Protein AF-A0A9D8JZN7-F1 (afdb_monomer_lite)

pLDDT: mean 95.32, std 3.42, range [77.5, 98.12]

Radius of gyration: 15.28 Å; chains: 1; bounding box: 33×27×39 Å

Secondary structure (DSSP, 8-state):
---HHHHHHHTT--EEEE-STTTTEEEEEEEPTTS-EEEEE-HHHHHHHHHHHHTT-EEEE--S---HHHHHHT-

Foldseek 3Di:
DDDPVVVVVVVPAQEDEAEPQVTQFVNDWDADPVRDIDTDGDPVVVVVQVVCVVVNRYYYYDYPDPHCNSVVVRD

Sequence (75 aa):
MIEPALSQLIRRIRFVAFDFDGVFTDNLVYVFEDGREAVRCSRADGIGLSKLRELGIHTVIISTETNPVVSARAR

Structure (mmCIF, N/CA/C/O backbone):
data_AF-A0A9D8JZN7-F1
#
_entry.id   AF-A0A9D8JZN7-F1
#
loop_
_atom_site.group_PDB
_atom_site.id
_atom_site.type_symbol
_atom_site.label_atom_id
_atom_site.label_alt_id
_atom_site.label_comp_id
_atom_site.label_asym_id
_atom_site.label_entity_id
_atom_site.label_seq_id
_atom_site.pdbx_PDB_ins_code
_atom_site.Cartn_x
_atom_site.Cartn_y
_atom_site.Cartn_z
_atom_site.occupancy
_atom_site.B_iso_or_equiv
_atom_site.auth_seq_id
_atom_site.auth_comp_id
_atom_site.auth_asym_id
_atom_site.auth_atom_id
_atom_site.pdbx_PDB_model_num
ATOM 1 N N . MET A 1 1 ? -4.385 18.161 17.482 1.00 77.50 1 MET A N 1
ATOM 2 C CA . MET A 1 1 ? -5.472 17.282 17.973 1.00 77.50 1 MET A CA 1
ATOM 3 C C . MET A 1 1 ? -6.457 17.067 16.837 1.00 77.50 1 MET A C 1
ATOM 5 O O . MET A 1 1 ? -6.683 18.016 16.101 1.00 77.50 1 MET A O 1
ATOM 9 N N . ILE A 1 2 ? -6.997 15.856 16.672 1.00 86.00 2 ILE A N 1
ATOM 10 C CA . ILE A 1 2 ? -8.050 15.591 15.676 1.00 86.00 2 ILE A CA 1
ATOM 11 C C . ILE A 1 2 ? -9.359 16.208 16.182 1.00 86.00 2 ILE A C 1
ATOM 13 O O . ILE A 1 2 ? -9.679 16.069 17.362 1.00 86.00 2 ILE A O 1
ATOM 17 N N . GLU A 1 3 ? -10.096 16.883 15.302 1.00 95.75 3 GLU A N 1
ATOM 18 C CA . GLU A 1 3 ? -11.404 17.462 15.616 1.00 95.75 3 GLU A CA 1
ATOM 19 C C . GLU A 1 3 ? -12.358 16.400 16.214 1.00 95.75 3 GLU A C 1
ATOM 21 O O . GLU A 1 3 ? -12.398 15.268 15.715 1.00 95.75 3 GLU A O 1
ATOM 26 N N . PRO A 1 4 ? -13.148 16.716 17.261 1.00 94.06 4 PRO A N 1
ATOM 27 C CA . PRO A 1 4 ? -14.006 15.732 17.925 1.00 94.06 4 PRO A CA 1
ATOM 28 C C . PRO A 1 4 ? -14.977 15.009 16.983 1.00 94.06 4 PRO A C 1
ATOM 30 O O . PRO A 1 4 ? -15.156 13.794 17.103 1.00 94.06 4 PRO A O 1
ATOM 33 N N . ALA A 1 5 ? -15.558 15.731 16.022 1.00 95.00 5 ALA A N 1
ATOM 34 C CA . ALA A 1 5 ? -16.468 15.165 15.030 1.00 95.00 5 ALA A CA 1
ATOM 35 C C . ALA A 1 5 ? -15.764 14.122 14.144 1.00 95.00 5 ALA A C 1
ATOM 37 O O . ALA A 1 5 ? -16.255 13.003 13.976 1.00 95.00 5 ALA A O 1
ATOM 38 N N . LEU A 1 6 ? -14.563 14.446 13.657 1.00 95.19 6 LEU A N 1
ATOM 39 C CA . LEU A 1 6 ? -13.749 13.538 12.852 1.00 95.19 6 LEU A CA 1
ATOM 40 C C . LEU A 1 6 ? -13.298 12.308 13.657 1.00 95.19 6 LEU A C 1
ATOM 42 O O . LEU A 1 6 ? -13.346 11.187 13.158 1.00 95.19 6 LEU A O 1
ATOM 46 N N . SER A 1 7 ? -12.932 12.488 14.929 1.00 95.69 7 SER A N 1
ATOM 47 C CA . SER A 1 7 ? -12.582 11.379 15.828 1.00 95.69 7 SER A CA 1
ATOM 48 C C . SER A 1 7 ? -13.742 10.392 16.004 1.00 95.69 7 SER A C 1
ATOM 50 O O . SER A 1 7 ? -13.546 9.175 15.929 1.00 95.69 7 SER A O 1
ATOM 52 N N . GLN A 1 8 ? -14.970 10.893 16.181 1.00 95.38 8 GLN A N 1
ATOM 53 C CA . GLN A 1 8 ? -16.154 10.034 16.253 1.00 95.38 8 GLN A CA 1
ATOM 54 C C . GLN A 1 8 ? -16.418 9.286 14.943 1.00 95.38 8 GLN A C 1
ATOM 56 O O . GLN A 1 8 ? -16.789 8.112 14.993 1.00 95.38 8 GLN A O 1
ATOM 61 N N . LEU A 1 9 ? -16.210 9.932 13.792 1.00 95.31 9 LEU A N 1
ATOM 62 C CA . LEU A 1 9 ? -16.374 9.300 12.485 1.00 95.31 9 LEU A CA 1
ATOM 63 C C . LEU A 1 9 ? -15.357 8.167 12.278 1.00 95.31 9 LEU A C 1
ATOM 65 O O . LEU A 1 9 ? -15.750 7.044 11.964 1.00 95.31 9 LEU A O 1
ATOM 69 N N . ILE A 1 10 ? -14.070 8.425 12.534 1.00 94.94 10 ILE A N 1
ATOM 70 C CA . ILE A 1 10 ? -12.986 7.442 12.362 1.00 94.94 10 ILE A CA 1
ATOM 71 C C . ILE A 1 10 ? -13.226 6.193 13.223 1.00 94.94 10 ILE A C 1
ATOM 73 O O . ILE A 1 10 ? -13.046 5.074 12.749 1.00 94.94 10 ILE A O 1
ATOM 77 N N . ARG A 1 11 ? -13.713 6.348 14.464 1.00 94.62 11 ARG A N 1
ATOM 78 C CA . ARG A 1 11 ? -14.020 5.216 15.368 1.00 94.62 11 ARG A CA 1
ATOM 79 C C . ARG A 1 11 ? -15.092 4.254 14.836 1.00 94.62 11 ARG A C 1
ATOM 81 O O . ARG A 1 11 ? -15.216 3.135 15.341 1.00 94.62 11 ARG A O 1
ATOM 88 N N . ARG A 1 12 ? -15.895 4.667 13.852 1.00 96.62 12 ARG A N 1
ATOM 89 C CA . ARG A 1 12 ? -16.935 3.827 13.232 1.00 96.62 12 ARG A CA 1
ATOM 90 C C . ARG A 1 12 ? -16.415 3.000 12.060 1.00 96.62 12 ARG A C 1
ATOM 92 O O . ARG A 1 12 ? -17.112 2.088 11.628 1.00 96.62 12 ARG A O 1
ATOM 99 N N . ILE A 1 13 ? -15.208 3.278 11.570 1.00 96.81 13 ILE A N 1
ATOM 100 C CA . ILE A 1 13 ? -14.616 2.542 10.454 1.00 96.81 13 ILE A CA 1
ATOM 101 C C . ILE A 1 13 ? -14.368 1.089 10.881 1.00 96.81 13 ILE A C 1
ATOM 103 O O . ILE A 1 13 ? -13.897 0.810 11.986 1.00 96.81 13 ILE A O 1
ATOM 107 N N . ARG A 1 14 ? -14.751 0.157 10.007 1.00 97.81 14 ARG A N 1
ATOM 108 C CA . ARG A 1 14 ? -14.528 -1.295 10.149 1.00 97.81 14 ARG A CA 1
ATOM 109 C C . ARG A 1 14 ? -13.826 -1.900 8.937 1.00 97.81 14 ARG A C 1
ATOM 111 O O . ARG A 1 14 ? -13.387 -3.043 8.990 1.00 97.81 14 ARG A O 1
ATOM 118 N N . PHE A 1 15 ? -13.721 -1.129 7.860 1.00 98.12 15 PHE A N 1
ATOM 119 C CA . PHE A 1 15 ? -13.143 -1.550 6.600 1.00 98.12 15 PHE A CA 1
ATOM 120 C C . PHE A 1 15 ? -12.479 -0.356 5.915 1.00 98.12 15 PHE A C 1
ATOM 122 O O . PHE A 1 15 ? -13.044 0.738 5.932 1.00 98.12 15 PHE A O 1
ATOM 129 N N . VAL A 1 16 ? -11.316 -0.565 5.301 1.00 97.81 16 VAL A N 1
ATOM 130 C CA . VAL A 1 16 ? -10.639 0.441 4.474 1.00 97.81 16 VAL A CA 1
ATOM 131 C C . VAL A 1 16 ? -10.224 -0.188 3.146 1.00 97.81 16 VAL A C 1
ATOM 133 O O . VAL A 1 16 ? -9.488 -1.173 3.126 1.00 97.81 16 VAL A O 1
ATOM 136 N N . ALA A 1 17 ? -10.698 0.386 2.043 1.00 97.56 17 ALA A N 1
ATOM 137 C CA . ALA A 1 17 ? -10.189 0.092 0.709 1.00 97.56 17 ALA A CA 1
ATOM 138 C C . ALA A 1 17 ? -9.123 1.120 0.343 1.00 97.56 17 ALA A C 1
ATOM 140 O O . ALA A 1 17 ? -9.317 2.316 0.564 1.00 97.56 17 ALA A O 1
ATOM 141 N N . PHE A 1 18 ? -8.028 0.647 -0.230 1.00 97.50 18 PHE A N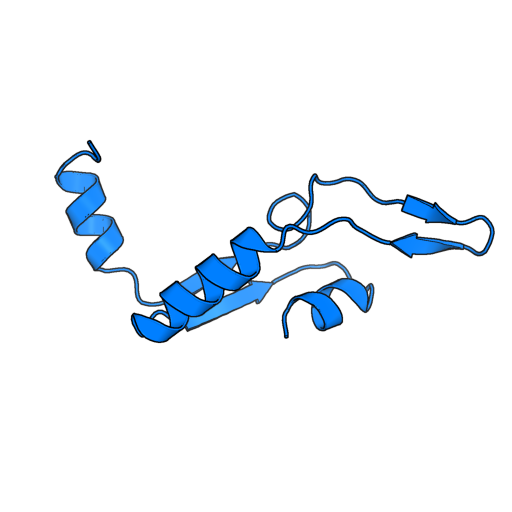 1
ATOM 142 C CA . PHE A 1 18 ? -6.935 1.475 -0.706 1.00 97.50 18 PHE A CA 1
ATOM 143 C C . PHE A 1 18 ? -6.750 1.265 -2.205 1.00 97.50 18 PHE A C 1
ATOM 145 O O . PHE A 1 18 ? -6.862 0.137 -2.687 1.00 97.50 18 PHE A O 1
ATOM 152 N N . ASP A 1 19 ? -6.420 2.340 -2.910 1.00 97.12 19 ASP A N 1
ATOM 153 C CA . ASP A 1 19 ? -5.734 2.242 -4.198 1.00 97.12 19 ASP A CA 1
ATOM 154 C C . ASP A 1 19 ? -4.277 1.775 -3.982 1.00 97.12 19 ASP A C 1
ATOM 156 O O . ASP A 1 19 ? -3.815 1.675 -2.837 1.00 97.12 19 ASP A O 1
ATOM 160 N N . PHE A 1 20 ? -3.552 1.456 -5.053 1.00 96.56 20 PHE A N 1
ATOM 161 C CA . PHE A 1 20 ? -2.141 1.088 -4.992 1.00 96.56 20 PHE A CA 1
ATOM 162 C C . PHE A 1 20 ? -1.208 2.241 -5.368 1.00 96.56 20 PHE A C 1
ATOM 164 O O . PHE A 1 20 ? -0.470 2.734 -4.506 1.00 96.56 20 PHE A O 1
ATOM 171 N N . ASP A 1 21 ? -1.234 2.670 -6.627 1.00 96.06 21 ASP A N 1
ATOM 172 C CA . ASP A 1 21 ? -0.288 3.651 -7.152 1.00 96.06 21 ASP A CA 1
ATOM 173 C C . ASP A 1 21 ? -0.623 5.063 -6.665 1.00 96.06 21 ASP A C 1
ATOM 175 O O . ASP A 1 21 ? -1.765 5.507 -6.688 1.00 96.06 21 ASP A O 1
ATOM 179 N N . GLY A 1 22 ? 0.374 5.751 -6.110 1.00 96.75 22 GLY A N 1
ATOM 180 C CA . GLY A 1 22 ? 0.171 7.033 -5.427 1.00 96.75 22 GLY A CA 1
ATOM 181 C C . GLY A 1 22 ? -0.393 6.929 -4.004 1.00 96.75 22 GLY A C 1
ATOM 182 O O . GLY A 1 22 ? -0.478 7.948 -3.317 1.00 96.75 22 GLY A O 1
ATOM 183 N N . VAL A 1 23 ? -0.731 5.721 -3.530 1.00 97.44 23 VAL A N 1
ATOM 184 C CA . VAL A 1 23 ? -1.115 5.459 -2.129 1.00 97.44 23 VAL A CA 1
ATOM 185 C C . VAL A 1 23 ? -0.022 4.695 -1.386 1.00 97.44 23 VAL A C 1
ATOM 187 O O . VAL A 1 23 ? 0.487 5.177 -0.377 1.00 97.44 23 VAL A O 1
ATOM 190 N N . PHE A 1 24 ? 0.364 3.516 -1.882 1.00 97.06 24 PHE A N 1
ATOM 191 C CA . PHE A 1 24 ? 1.476 2.723 -1.332 1.00 97.06 24 PHE A CA 1
ATOM 192 C C . PHE A 1 24 ? 2.800 2.964 -2.056 1.00 97.06 24 PHE A C 1
ATOM 194 O O . PHE A 1 24 ? 3.831 2.406 -1.664 1.00 97.06 24 PHE A O 1
ATOM 201 N N . THR A 1 25 ? 2.765 3.769 -3.113 1.00 97.12 25 THR A N 1
ATOM 202 C CA . THR A 1 25 ? 3.919 4.205 -3.893 1.00 97.12 25 THR A CA 1
ATOM 203 C C . THR A 1 25 ? 3.914 5.726 -3.972 1.00 97.12 25 THR A C 1
ATOM 205 O O . THR A 1 25 ? 2.913 6.382 -3.696 1.00 97.12 25 THR A O 1
ATOM 208 N N . ASP A 1 26 ? 5.035 6.305 -4.375 1.00 96.75 26 ASP A N 1
ATOM 209 C CA . ASP A 1 26 ? 5.158 7.730 -4.692 1.00 96.75 26 ASP A CA 1
ATOM 210 C C . ASP A 1 26 ? 4.643 8.077 -6.102 1.00 96.75 26 ASP A C 1
ATOM 212 O O . ASP A 1 26 ? 4.976 9.133 -6.638 1.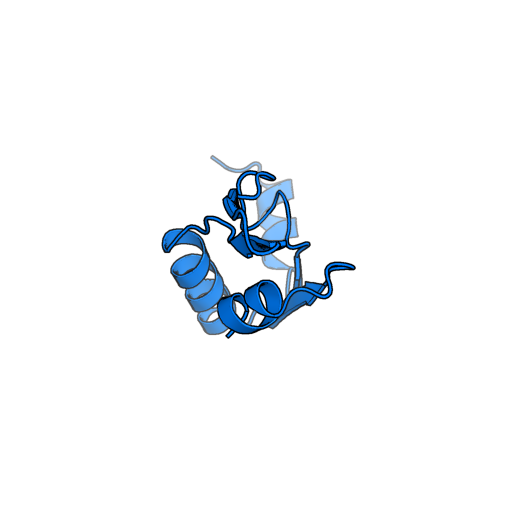00 96.75 26 ASP A O 1
ATOM 216 N N . ASN A 1 27 ? 3.815 7.203 -6.687 1.00 96.75 27 ASN A N 1
ATOM 217 C CA . ASN A 1 27 ? 3.272 7.300 -8.043 1.00 96.75 27 ASN A CA 1
ATOM 218 C C . ASN A 1 27 ? 4.342 7.308 -9.151 1.00 96.75 27 ASN A C 1
ATOM 220 O O . ASN A 1 27 ? 4.099 7.800 -10.254 1.00 96.75 27 ASN A O 1
ATOM 224 N N . LEU A 1 28 ? 5.540 6.795 -8.851 1.00 96.06 28 LEU A N 1
ATOM 225 C CA . LEU A 1 28 ? 6.639 6.644 -9.798 1.00 96.06 28 LEU A CA 1
ATOM 226 C C . LEU A 1 28 ? 6.942 5.164 -10.036 1.00 96.06 28 LEU A C 1
ATOM 228 O O . LEU A 1 28 ? 6.844 4.328 -9.133 1.00 96.06 28 LEU A O 1
ATOM 232 N N . VAL A 1 29 ? 7.385 4.866 -11.255 1.00 96.62 29 VAL A N 1
ATOM 233 C CA . VAL A 1 29 ? 7.777 3.524 -11.690 1.00 96.62 29 VAL A CA 1
ATOM 234 C C . VAL A 1 29 ? 9.218 3.564 -12.193 1.00 96.62 29 VAL A C 1
ATOM 236 O O . VAL A 1 29 ? 9.606 4.461 -12.943 1.00 96.62 29 VAL A O 1
ATOM 239 N N . TYR A 1 30 ? 10.021 2.586 -11.781 1.00 97.50 30 TYR A N 1
ATOM 240 C CA . TYR A 1 30 ? 11.316 2.301 -12.390 1.00 97.50 30 TYR A CA 1
ATOM 241 C C . TYR A 1 30 ? 11.100 1.357 -13.566 1.00 97.50 30 TYR A C 1
ATOM 243 O O . TYR A 1 30 ? 10.662 0.228 -13.356 1.00 97.50 30 TYR A O 1
ATOM 251 N N . VAL A 1 31 ? 11.436 1.803 -14.774 1.00 97.06 31 VAL A N 1
ATOM 252 C CA . VAL A 1 31 ? 11.366 0.991 -15.996 1.00 97.06 31 VAL A CA 1
ATOM 253 C C . VAL A 1 31 ? 12.778 0.550 -16.373 1.00 97.06 31 VAL A C 1
ATOM 255 O O . VAL A 1 31 ? 13.684 1.380 -16.470 1.00 97.06 31 VAL A O 1
ATOM 258 N N . PHE A 1 32 ? 12.974 -0.752 -16.560 1.00 97.62 32 PHE A N 1
ATOM 259 C CA . PHE A 1 32 ? 14.252 -1.341 -16.961 1.00 97.62 32 PHE A CA 1
ATOM 260 C C . PHE A 1 32 ? 14.306 -1.553 -18.482 1.00 97.62 32 PHE A C 1
ATOM 262 O O . PHE A 1 32 ? 13.275 -1.637 -19.145 1.00 97.62 32 PHE A O 1
ATOM 269 N N . GLU A 1 33 ? 15.511 -1.671 -19.050 1.00 97.94 33 GLU A N 1
ATOM 270 C CA . GLU A 1 33 ? 15.712 -1.836 -20.504 1.00 97.94 33 GLU A CA 1
ATOM 271 C C . GLU A 1 33 ? 15.060 -3.109 -21.073 1.00 97.94 33 GLU A C 1
ATOM 273 O O . GLU A 1 33 ? 14.750 -3.172 -22.260 1.00 97.94 33 GLU A O 1
ATOM 278 N N . ASP A 1 34 ? 14.823 -4.115 -20.227 1.00 97.12 34 ASP A N 1
ATOM 279 C CA . ASP A 1 34 ? 14.133 -5.360 -20.583 1.00 97.12 34 ASP A CA 1
ATOM 280 C C . ASP A 1 34 ? 12.597 -5.269 -20.480 1.00 97.12 34 ASP A C 1
ATOM 282 O O . ASP A 1 34 ? 11.904 -6.275 -20.642 1.00 97.12 34 ASP A O 1
ATOM 286 N N . GLY A 1 35 ? 12.060 -4.075 -20.211 1.00 94.19 35 GLY A N 1
ATOM 287 C CA . GLY A 1 35 ? 10.627 -3.812 -20.094 1.00 94.19 35 GLY A CA 1
ATOM 288 C C . GLY A 1 35 ? 10.017 -4.205 -18.749 1.00 94.19 35 GLY A C 1
ATOM 289 O O . GLY A 1 35 ? 8.808 -4.066 -18.577 1.00 94.19 35 GLY A O 1
ATOM 290 N N . ARG A 1 36 ? 10.809 -4.693 -17.782 1.00 94.94 36 ARG A N 1
ATOM 291 C CA . ARG A 1 36 ? 10.309 -4.894 -16.417 1.00 94.94 36 ARG A CA 1
ATOM 292 C C . ARG A 1 36 ? 10.096 -3.560 -15.721 1.00 94.94 36 ARG A C 1
ATOM 294 O O . ARG A 1 36 ? 10.770 -2.568 -15.996 1.00 94.94 36 ARG A O 1
ATOM 301 N N . GLU A 1 37 ? 9.214 -3.596 -14.735 1.00 95.50 37 GLU A N 1
ATOM 302 C CA . GLU A 1 37 ? 8.904 -2.457 -13.888 1.00 95.50 37 GLU A CA 1
ATOM 303 C C . GLU A 1 37 ? 9.072 -2.808 -12.412 1.00 95.50 37 GLU A C 1
ATOM 305 O O . GLU A 1 37 ? 8.781 -3.928 -11.977 1.00 95.50 37 GLU A O 1
ATOM 310 N N . ALA A 1 38 ? 9.522 -1.833 -11.629 1.00 95.25 38 ALA A N 1
ATOM 311 C CA . ALA A 1 38 ? 9.520 -1.892 -10.176 1.00 95.25 38 ALA A CA 1
ATOM 312 C C . ALA A 1 38 ? 8.943 -0.605 -9.588 1.00 95.25 38 ALA A C 1
ATOM 314 O O . ALA A 1 38 ? 9.101 0.478 -10.145 1.00 95.25 38 ALA A O 1
ATOM 315 N N . VAL A 1 39 ? 8.341 -0.721 -8.407 1.00 96.44 39 VAL A N 1
ATOM 316 C CA . VAL A 1 39 ? 7.852 0.416 -7.621 1.00 96.44 39 VAL A CA 1
ATOM 317 C C . VAL A 1 39 ? 8.544 0.464 -6.267 1.00 96.44 39 VAL A C 1
ATOM 319 O O . VAL A 1 39 ? 9.065 -0.541 -5.770 1.00 96.44 39 VAL A O 1
ATOM 322 N N . ARG A 1 40 ? 8.534 1.639 -5.639 1.00 96.56 40 ARG A N 1
ATOM 323 C CA . ARG A 1 40 ? 9.029 1.831 -4.277 1.00 96.56 40 ARG A CA 1
ATOM 324 C C . ARG A 1 40 ? 7.858 1.920 -3.307 1.00 96.56 40 ARG A C 1
ATOM 326 O O . ARG A 1 40 ? 6.991 2.768 -3.467 1.00 96.56 40 ARG A O 1
ATOM 333 N N . CYS A 1 41 ? 7.881 1.097 -2.260 1.00 96.94 41 CYS A N 1
ATOM 334 C CA . CYS A 1 41 ? 6.871 1.112 -1.199 1.00 96.94 41 CYS A CA 1
ATOM 335 C C . CYS A 1 41 ? 7.488 1.376 0.179 1.00 96.94 41 CYS A C 1
ATOM 337 O O . CYS A 1 41 ? 8.659 1.067 0.419 1.00 96.94 41 CYS A O 1
ATOM 339 N N . SER A 1 42 ? 6.683 1.868 1.125 1.00 96.69 42 SER A N 1
ATOM 340 C CA . SER A 1 42 ? 7.128 2.136 2.498 1.00 96.69 42 SER A CA 1
ATOM 341 C C . SER A 1 42 ? 6.884 0.956 3.441 1.00 96.69 42 SER A C 1
ATOM 343 O O . SER A 1 42 ? 5.801 0.375 3.505 1.00 96.69 42 SER A O 1
ATOM 345 N N . ARG A 1 43 ? 7.875 0.595 4.264 1.00 96.38 43 ARG A N 1
ATOM 346 C CA . ARG A 1 43 ? 7.673 -0.407 5.330 1.00 96.38 43 ARG A CA 1
ATOM 347 C C . ARG A 1 43 ? 6.707 0.079 6.414 1.00 96.38 43 ARG A C 1
ATOM 349 O O . ARG A 1 43 ? 6.025 -0.753 7.008 1.00 96.38 43 ARG A O 1
ATOM 356 N N . ALA A 1 44 ? 6.608 1.393 6.626 1.00 97.50 44 ALA A N 1
ATOM 357 C CA . ALA A 1 44 ? 5.710 1.975 7.620 1.00 97.50 44 ALA A CA 1
ATOM 358 C C . ALA A 1 44 ? 4.240 1.632 7.335 1.00 97.50 44 ALA A C 1
ATOM 360 O O . ALA A 1 44 ? 3.507 1.306 8.268 1.00 97.50 44 ALA A O 1
ATOM 361 N N . ASP A 1 45 ? 3.834 1.589 6.063 1.00 96.44 45 ASP A N 1
ATOM 362 C CA . ASP A 1 45 ? 2.455 1.246 5.693 1.00 96.44 45 ASP A CA 1
ATOM 363 C C . ASP A 1 45 ? 2.115 -0.195 6.079 1.00 96.44 45 ASP A C 1
ATOM 365 O O . ASP A 1 45 ? 1.017 -0.469 6.548 1.00 96.44 45 ASP A O 1
ATOM 369 N N . GLY A 1 46 ? 3.078 -1.118 5.968 1.00 95.44 46 GLY A N 1
ATOM 370 C CA . GLY A 1 46 ? 2.888 -2.509 6.392 1.00 95.44 46 GLY A CA 1
ATOM 371 C C . GLY A 1 46 ? 2.626 -2.622 7.896 1.00 95.44 46 GLY A C 1
ATOM 372 O O . GLY A 1 46 ? 1.757 -3.381 8.324 1.00 95.44 46 GLY A O 1
ATOM 373 N N . ILE A 1 47 ? 3.323 -1.811 8.698 1.00 96.88 47 ILE A N 1
ATOM 374 C CA . ILE A 1 47 ? 3.085 -1.702 10.144 1.00 96.88 47 ILE A CA 1
ATOM 375 C C . ILE A 1 47 ? 1.703 -1.086 10.408 1.00 96.88 47 ILE A C 1
ATOM 377 O O . ILE A 1 47 ? 0.975 -1.562 11.276 1.00 96.88 47 ILE A O 1
ATOM 381 N N . GLY A 1 48 ? 1.320 -0.054 9.651 1.00 96.81 48 GLY A N 1
ATOM 382 C CA . GLY A 1 48 ? -0.005 0.565 9.731 1.00 96.81 48 GLY A CA 1
ATOM 383 C C . GLY A 1 48 ? -1.136 -0.425 9.442 1.00 96.81 48 GLY A C 1
ATOM 384 O O . GLY A 1 48 ? -2.070 -0.539 10.233 1.00 96.81 48 GLY A O 1
ATOM 385 N N . LEU A 1 49 ? -1.015 -1.206 8.367 1.00 96.31 49 LEU A N 1
ATOM 386 C CA . LEU A 1 49 ? -1.964 -2.262 8.008 1.00 96.31 49 LEU A CA 1
ATOM 387 C C . LEU A 1 49 ? -2.029 -3.369 9.073 1.00 96.31 49 LEU A C 1
ATOM 389 O O . LEU A 1 49 ? -3.117 -3.863 9.364 1.00 96.31 49 LEU A O 1
ATOM 393 N N . SER A 1 50 ? -0.899 -3.729 9.700 1.00 95.88 50 SER A N 1
ATOM 394 C CA . SER A 1 50 ? -0.895 -4.667 10.836 1.00 95.88 50 SER A CA 1
ATOM 395 C C . SER A 1 50 ? -1.710 -4.133 12.007 1.00 95.88 50 SER A C 1
ATOM 397 O O . SER A 1 50 ? -2.593 -4.826 12.502 1.00 95.88 50 SER A O 1
ATOM 399 N N . LYS A 1 51 ? -1.496 -2.869 12.383 1.00 97.19 51 LYS A N 1
ATOM 400 C CA . LYS A 1 51 ? -2.254 -2.220 13.458 1.00 97.19 51 LYS A CA 1
ATOM 401 C C . LYS A 1 51 ? -3.747 -2.142 13.146 1.00 97.19 51 LYS A C 1
ATOM 403 O O . LYS A 1 51 ? -4.563 -2.365 14.032 1.00 97.19 51 LYS A O 1
ATOM 408 N N . LEU A 1 52 ? -4.125 -1.854 11.898 1.00 96.56 52 LEU A N 1
ATOM 409 C CA . LEU A 1 52 ? -5.534 -1.879 11.486 1.00 96.56 52 LEU A CA 1
ATOM 410 C C . LEU A 1 52 ? -6.142 -3.276 11.670 1.00 96.56 52 LEU A C 1
ATOM 412 O O . LEU A 1 52 ? -7.217 -3.387 12.256 1.00 96.56 52 LEU A O 1
ATOM 416 N N . ARG A 1 53 ? -5.431 -4.338 11.267 1.00 94.69 53 ARG A N 1
ATOM 417 C CA . ARG A 1 53 ? -5.874 -5.723 11.499 1.00 94.69 53 ARG A CA 1
ATOM 418 C C . ARG A 1 53 ? -5.993 -6.062 12.984 1.00 94.69 53 ARG A C 1
ATOM 420 O O . ARG A 1 53 ? -6.986 -6.665 13.374 1.00 94.69 53 ARG A O 1
ATOM 427 N N . GLU A 1 54 ? -5.030 -5.654 13.809 1.00 97.06 54 GLU A N 1
ATOM 428 C CA . GLU A 1 54 ? -5.065 -5.838 15.271 1.00 97.06 54 GLU A CA 1
ATOM 429 C C . GLU A 1 54 ? -6.268 -5.130 15.916 1.00 97.06 54 GLU A C 1
ATOM 431 O O . GLU A 1 54 ? -6.845 -5.632 16.877 1.00 97.06 54 GLU A O 1
ATOM 436 N N . LEU A 1 55 ? -6.698 -3.996 15.352 1.00 96.75 55 LEU A N 1
ATOM 437 C CA . LEU A 1 55 ? -7.909 -3.273 15.752 1.00 96.75 55 LEU A CA 1
ATOM 438 C C . LEU A 1 55 ? -9.209 -3.879 15.187 1.00 96.75 55 LEU A C 1
ATOM 440 O O . LEU A 1 55 ? -10.286 -3.324 15.411 1.00 96.75 55 LEU A O 1
ATOM 444 N N . GLY A 1 56 ? -9.135 -4.988 14.444 1.00 97.12 56 GLY A N 1
ATOM 445 C CA . GLY A 1 56 ? -10.289 -5.617 13.796 1.00 97.12 56 GLY A CA 1
ATOM 446 C C . GLY A 1 56 ? -10.829 -4.835 12.595 1.00 97.12 56 GLY A C 1
ATOM 447 O O . GLY A 1 56 ? -11.979 -5.024 12.205 1.00 97.12 56 GLY A O 1
ATOM 448 N N . ILE A 1 57 ? -10.027 -3.935 12.019 1.00 98.06 57 ILE A N 1
ATOM 449 C CA . ILE A 1 57 ? -10.371 -3.195 10.805 1.00 98.06 57 ILE A CA 1
ATOM 450 C C . ILE A 1 57 ? -9.857 -3.988 9.605 1.00 98.06 57 ILE A C 1
ATOM 452 O O . ILE A 1 57 ? -8.656 -4.202 9.432 1.00 98.06 57 ILE A O 1
ATOM 456 N N . HIS A 1 58 ? -10.782 -4.417 8.757 1.00 96.81 58 HIS A N 1
ATOM 457 C CA . HIS A 1 58 ? -10.463 -5.130 7.528 1.00 96.81 58 HIS A CA 1
ATOM 458 C C . HIS A 1 58 ? -9.888 -4.176 6.478 1.00 96.81 58 HIS A C 1
ATOM 460 O O . HIS A 1 58 ? -10.251 -3.001 6.421 1.00 96.81 58 HIS A O 1
ATOM 466 N N . THR A 1 59 ? -8.987 -4.674 5.634 1.00 97.12 59 THR A N 1
ATOM 467 C CA . THR A 1 59 ? -8.360 -3.867 4.582 1.00 97.12 59 THR A CA 1
ATOM 468 C C . THR A 1 59 ? -8.347 -4.614 3.258 1.00 97.12 59 THR A C 1
ATOM 470 O O . THR A 1 59 ? -8.271 -5.843 3.241 1.00 97.12 59 THR A O 1
ATOM 473 N N . VAL A 1 60 ? -8.437 -3.871 2.156 1.00 96.44 60 VAL A N 1
ATOM 474 C CA . VAL A 1 60 ? -8.272 -4.391 0.794 1.00 96.44 60 VAL A CA 1
ATOM 475 C C . VAL A 1 60 ? -7.496 -3.386 -0.049 1.00 96.44 60 VAL A C 1
ATOM 477 O O . VAL A 1 60 ? -7.645 -2.178 0.138 1.00 96.44 60 VAL A O 1
ATOM 480 N N . ILE A 1 61 ? -6.689 -3.887 -0.979 1.00 96.31 61 ILE A N 1
ATOM 481 C CA . ILE A 1 61 ? -6.069 -3.085 -2.035 1.00 96.31 61 ILE A CA 1
ATOM 482 C C . ILE A 1 61 ? -6.823 -3.385 -3.330 1.00 96.31 61 ILE A C 1
ATOM 484 O O . ILE A 1 61 ? -6.990 -4.552 -3.684 1.00 96.31 61 ILE A O 1
ATOM 488 N N . ILE A 1 62 ? -7.299 -2.342 -4.004 1.00 96.44 62 ILE A N 1
ATOM 489 C CA . ILE A 1 62 ? -8.004 -2.412 -5.284 1.00 96.44 62 ILE A CA 1
ATOM 490 C C . ILE A 1 62 ? -7.200 -1.571 -6.264 1.00 96.44 62 ILE A C 1
ATOM 492 O O . ILE A 1 62 ? -7.030 -0.382 -6.037 1.00 96.44 62 ILE A O 1
ATOM 496 N N . SER A 1 63 ? -6.714 -2.179 -7.340 1.00 95.94 63 SER A N 1
ATOM 497 C CA . SER A 1 63 ? -5.979 -1.472 -8.387 1.00 95.94 63 SER A CA 1
ATOM 498 C C . S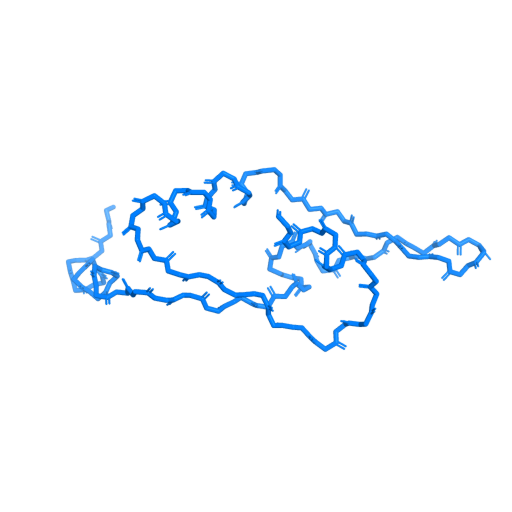ER A 1 63 ? -6.367 -2.020 -9.756 1.00 95.94 63 SER A C 1
ATOM 500 O O . SER A 1 63 ? -6.756 -3.184 -9.881 1.00 95.94 63 SER A O 1
ATOM 502 N N . THR A 1 64 ? -6.281 -1.169 -10.778 1.00 95.38 64 THR A N 1
ATOM 503 C CA . THR A 1 64 ? -6.344 -1.580 -12.187 1.00 95.38 64 THR A CA 1
ATOM 504 C C . THR A 1 64 ? -5.002 -2.092 -12.703 1.00 95.38 64 THR A C 1
ATOM 506 O O . THR A 1 64 ? -4.954 -2.663 -13.790 1.00 95.38 64 THR A O 1
ATOM 509 N N . GLU A 1 65 ? -3.923 -1.880 -11.947 1.00 92.31 65 GLU A N 1
ATOM 510 C CA . GLU A 1 65 ? -2.591 -2.362 -12.285 1.00 92.31 65 GLU A CA 1
ATOM 511 C C . GLU A 1 65 ? -2.554 -3.895 -12.249 1.00 92.31 65 GLU A C 1
ATOM 513 O O . GLU A 1 65 ? -3.007 -4.544 -11.303 1.00 92.31 65 GLU A O 1
ATOM 518 N N . THR A 1 66 ? -2.006 -4.477 -13.310 1.00 90.69 66 THR A N 1
ATOM 519 C CA . THR A 1 66 ? -1.904 -5.929 -13.500 1.00 90.69 66 THR A CA 1
ATOM 520 C C . THR A 1 66 ? -0.517 -6.464 -13.155 1.00 90.69 66 THR A C 1
ATOM 522 O O . THR A 1 66 ? -0.332 -7.679 -13.044 1.00 90.69 66 THR A O 1
ATOM 525 N N . ASN A 1 67 ? 0.456 -5.574 -12.940 1.00 92.44 67 ASN A N 1
ATOM 526 C CA . ASN A 1 67 ? 1.806 -5.912 -12.534 1.00 92.44 67 ASN A CA 1
ATOM 527 C C . ASN A 1 67 ? 1.790 -6.739 -11.226 1.00 92.44 67 ASN A C 1
ATOM 529 O O . ASN A 1 67 ? 1.232 -6.305 -10.209 1.00 92.44 67 ASN A O 1
ATOM 533 N N . PRO A 1 68 ? 2.445 -7.918 -11.192 1.00 94.06 68 PRO A N 1
ATOM 534 C CA . PRO A 1 68 ? 2.491 -8.779 -10.010 1.00 94.06 68 PRO A CA 1
ATOM 535 C C . PRO A 1 68 ? 3.032 -8.114 -8.735 1.00 94.06 68 PRO A C 1
ATOM 537 O O . PRO A 1 68 ? 2.790 -8.625 -7.636 1.00 94.06 68 PRO A O 1
ATOM 540 N N . VAL A 1 69 ? 3.750 -6.990 -8.848 1.00 94.06 69 VAL A N 1
ATOM 541 C CA . VAL A 1 69 ? 4.287 -6.243 -7.702 1.00 94.06 69 VAL A CA 1
ATOM 542 C C . VAL A 1 69 ? 3.196 -5.804 -6.720 1.00 94.06 69 VAL A C 1
ATOM 544 O O . VAL A 1 69 ? 3.420 -5.873 -5.510 1.00 94.06 69 VAL A O 1
ATOM 547 N N . VAL A 1 70 ? 1.999 -5.463 -7.215 1.00 93.94 70 VAL A N 1
ATOM 548 C CA . VAL A 1 70 ? 0.836 -5.096 -6.388 1.00 93.94 70 VAL A CA 1
ATOM 549 C C . VAL A 1 70 ? 0.493 -6.245 -5.445 1.00 93.94 70 VAL A C 1
ATOM 551 O O . VAL A 1 70 ? 0.474 -6.093 -4.223 1.00 93.94 70 VAL A O 1
ATOM 554 N N . SER A 1 71 ? 0.310 -7.439 -6.014 1.00 93.06 71 SER A N 1
ATOM 555 C CA . SER A 1 71 ? -0.024 -8.653 -5.266 1.00 93.06 71 SER A CA 1
ATOM 556 C C . SER A 1 71 ? 1.112 -9.112 -4.353 1.00 93.06 71 SER A C 1
ATOM 558 O O . SER A 1 71 ? 0.850 -9.674 -3.294 1.00 93.06 71 SER A O 1
ATOM 560 N N . ALA A 1 72 ? 2.374 -8.900 -4.733 1.00 93.62 72 ALA A N 1
ATOM 561 C CA . ALA A 1 72 ? 3.516 -9.217 -3.879 1.00 93.62 72 ALA A CA 1
ATOM 562 C C . ALA A 1 72 ? 3.591 -8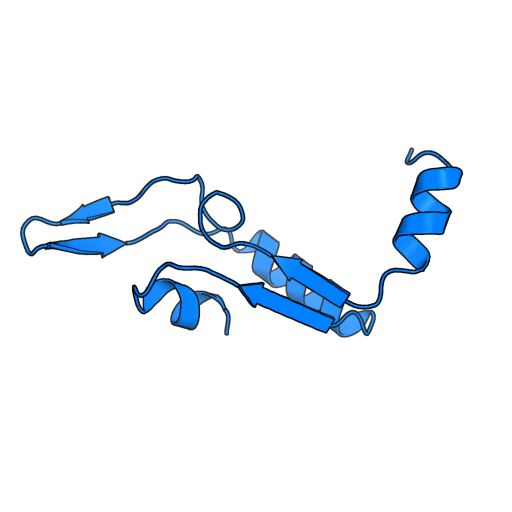.286 -2.659 1.00 93.62 72 ALA A C 1
ATOM 564 O O . ALA A 1 72 ? 3.916 -8.737 -1.560 1.00 93.62 72 ALA A O 1
ATOM 565 N N . ARG A 1 73 ? 3.268 -6.999 -2.841 1.00 92.94 73 ARG A N 1
ATOM 566 C CA . ARG A 1 73 ? 3.249 -5.994 -1.775 1.00 92.94 73 ARG A CA 1
ATOM 567 C C . ARG A 1 73 ? 2.036 -6.118 -0.852 1.00 92.94 73 ARG A C 1
ATOM 569 O O . ARG A 1 73 ? 2.173 -5.824 0.332 1.00 92.94 73 ARG 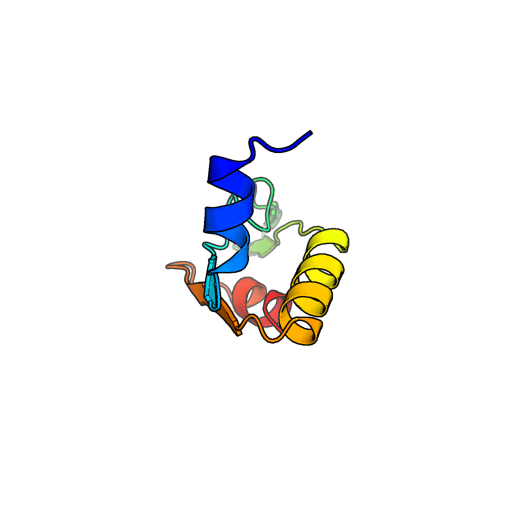A O 1
ATOM 576 N N . ALA A 1 74 ? 0.888 -6.534 -1.380 1.00 88.69 74 ALA A N 1
ATOM 577 C CA . ALA A 1 74 ? -0.377 -6.645 -0.651 1.00 88.69 74 ALA A CA 1
ATOM 578 C C . ALA A 1 74 ? -0.462 -7.834 0.330 1.00 88.69 74 ALA A C 1
ATOM 580 O O . ALA A 1 74 ? -1.493 -8.006 0.982 1.00 88.69 74 ALA A O 1
ATOM 581 N N . ARG A 1 75 ? 0.586 -8.661 0.413 1.00 80.06 75 ARG A N 1
ATOM 582 C CA . ARG A 1 75 ? 0.674 -9.824 1.310 1.00 80.06 75 ARG A CA 1
ATOM 58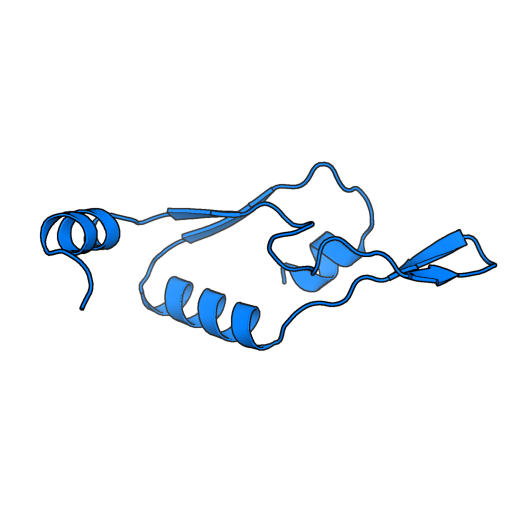3 C C . ARG A 1 75 ? 1.039 -9.448 2.744 1.00 80.06 75 ARG A C 1
ATOM 585 O O . ARG A 1 75 ? 1.813 -8.484 2.943 1.00 80.06 75 ARG A O 1
#